Protein AF-J3HPA9-F1 (afdb_monomer)

Nearest PDB structures (foldseek):
  4lmg-assembly1_A  TM=4.520E-01  e=7.121E-01  Saccharomyces cerevisiae S288C
  4ch6-assembly1_A  TM=4.314E-01  e=4.408E-01  Methanosarcina mazei Go1
  7mp7-assembly1_A  TM=3.863E-01  e=2.663E+00  Thermus thermophilus

Solvent-accessible surface area (backbone atoms only — not comparable to full-atom values): 6561 Å² total; per-residue (Å²): 130,46,38,37,43,34,32,31,71,54,98,58,97,66,53,70,91,46,72,67,59,53,51,53,50,46,56,48,48,21,65,65,66,74,53,62,59,42,84,45,81,40,100,88,58,44,64,30,34,26,57,36,97,91,68,44,43,38,35,38,34,55,44,39,60,52,89,83,75,41,53,73,48,68,96,48,71,87,29,29,33,40,38,36,34,40,48,37,90,83,42,56,65,53,56,54,47,56,72,69,38,75,90,58,43,44,90,50,77,50,74,73,128

pLDDT: mean 79.9, std 11.36, range [47.25, 93.56]

Mean predicted aligned error: 6.29 Å

Structure (mmCIF, N/CA/C/O backbone):
data_AF-J3HPA9-F1
#
_entry.id   AF-J3HPA9-F1
#
loop_
_atom_site.group_PDB
_atom_site.id
_atom_site.type_symbol
_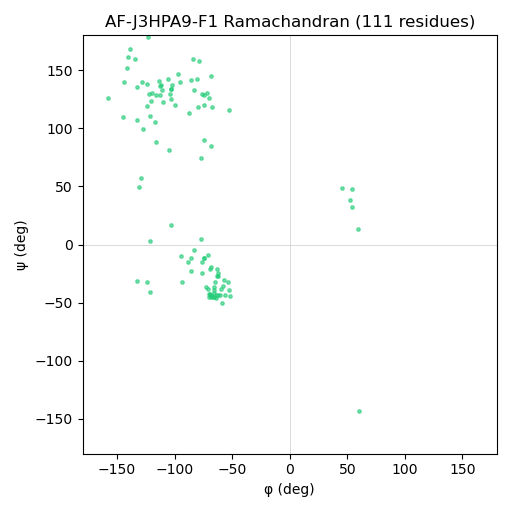atom_site.label_atom_id
_atom_site.label_alt_id
_atom_site.label_comp_id
_atom_site.label_asym_id
_atom_site.label_entity_id
_atom_site.label_seq_id
_atom_site.pdbx_PDB_ins_code
_atom_site.Cartn_x
_atom_site.Cartn_y
_atom_site.Cartn_z
_atom_site.occupancy
_atom_site.B_iso_or_equiv
_atom_site.auth_seq_id
_atom_site.auth_comp_id
_atom_site.auth_asym_id
_atom_site.auth_atom_id
_atom_site.pdbx_PDB_model_num
ATOM 1 N N . MET A 1 1 ? 6.216 0.888 17.671 1.00 62.88 1 MET A N 1
ATOM 2 C CA . MET A 1 1 ? 5.325 1.121 16.522 1.00 62.88 1 MET A CA 1
ATOM 3 C C . MET A 1 1 ? 5.020 -0.238 15.925 1.00 62.88 1 MET A C 1
ATOM 5 O O . MET A 1 1 ? 5.954 -1.010 15.761 1.00 62.88 1 MET A O 1
ATOM 9 N N . ILE A 1 2 ? 3.749 -0.568 15.708 1.00 67.38 2 ILE A N 1
ATOM 10 C CA . ILE A 1 2 ? 3.363 -1.782 14.981 1.00 67.38 2 ILE A CA 1
ATOM 11 C C . ILE A 1 2 ? 3.029 -1.348 13.565 1.00 67.38 2 ILE A C 1
ATOM 13 O O . ILE A 1 2 ? 2.141 -0.518 13.375 1.00 67.38 2 ILE A O 1
ATOM 17 N N . ARG A 1 3 ? 3.769 -1.904 12.613 1.00 80.69 3 ARG A N 1
ATOM 18 C CA . ARG A 1 3 ? 3.593 -1.717 11.179 1.00 80.69 3 ARG A CA 1
ATOM 19 C C . ARG A 1 3 ? 2.922 -2.975 10.636 1.00 80.69 3 ARG A C 1
ATOM 21 O O . ARG A 1 3 ? 3.300 -4.081 11.015 1.00 80.69 3 ARG A O 1
ATOM 28 N N . ILE A 1 4 ? 1.900 -2.819 9.804 1.00 81.81 4 ILE A N 1
ATOM 29 C CA . ILE A 1 4 ? 1.358 -3.912 8.995 1.00 81.81 4 ILE A CA 1
ATOM 30 C C . ILE A 1 4 ? 1.581 -3.568 7.535 1.00 81.81 4 ILE A C 1
ATOM 32 O O . ILE A 1 4 ? 1.205 -2.487 7.091 1.00 81.81 4 ILE A O 1
ATOM 36 N N . LEU A 1 5 ? 2.163 -4.518 6.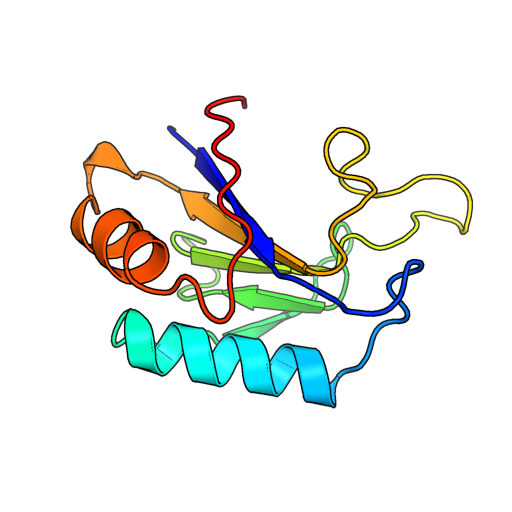816 1.00 83.25 5 LEU A N 1
ATOM 37 C CA . LEU A 1 5 ? 2.322 -4.491 5.372 1.00 83.25 5 LEU A CA 1
ATOM 38 C C . LEU A 1 5 ? 1.196 -5.259 4.686 1.00 83.25 5 LEU A C 1
ATOM 40 O O . LEU A 1 5 ? 0.874 -6.359 5.128 1.00 83.25 5 LEU A O 1
ATOM 44 N N . PHE A 1 6 ? 0.699 -4.734 3.569 1.00 85.00 6 PHE A N 1
ATOM 45 C CA . PHE A 1 6 ? -0.144 -5.426 2.601 1.00 85.00 6 PHE A CA 1
ATOM 46 C C . PHE A 1 6 ? 0.514 -5.391 1.219 1.00 85.00 6 PHE A C 1
ATOM 48 O O . PHE A 1 6 ? 0.873 -4.320 0.729 1.00 85.00 6 PHE A O 1
ATOM 55 N N . GLY A 1 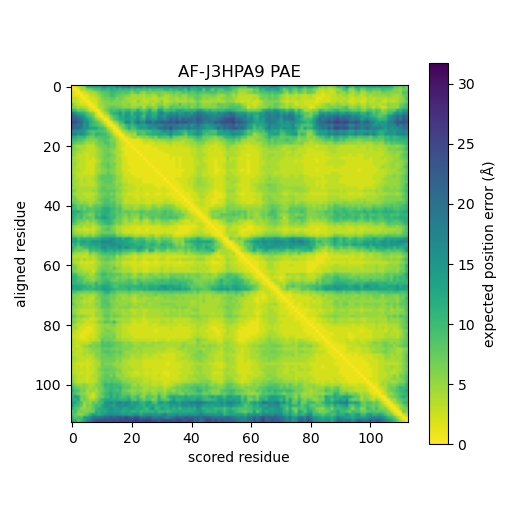7 ? 0.620 -6.557 0.579 1.00 82.12 7 GLY A N 1
ATOM 56 C CA . GLY A 1 7 ? 1.024 -6.664 -0.820 1.00 82.12 7 GLY A CA 1
ATOM 57 C C . GLY A 1 7 ? -0.171 -6.441 -1.744 1.00 82.12 7 GLY A C 1
ATOM 58 O O . GLY A 1 7 ? -1.247 -7.007 -1.541 1.00 82.12 7 GLY A O 1
ATOM 59 N N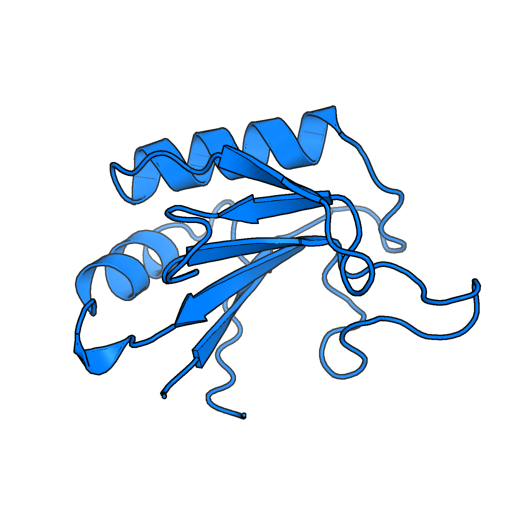 . ILE A 1 8 ? -0.010 -5.611 -2.766 1.00 79.31 8 ILE A N 1
ATOM 60 C CA . ILE A 1 8 ? -1.064 -5.345 -3.750 1.00 79.31 8 ILE A CA 1
ATOM 61 C C . ILE A 1 8 ? -0.733 -6.114 -5.023 1.00 79.31 8 ILE A C 1
ATOM 63 O O . ILE A 1 8 ? 0.416 -6.130 -5.469 1.00 79.31 8 ILE A O 1
ATOM 67 N N . GLN A 1 9 ? -1.734 -6.798 -5.578 1.00 67.62 9 GLN A N 1
ATOM 68 C CA . GLN A 1 9 ? -1.526 -7.660 -6.732 1.00 67.62 9 GLN A CA 1
ATOM 69 C C . GLN A 1 9 ? -1.159 -6.821 -7.959 1.00 67.62 9 GLN A C 1
ATOM 71 O O . GLN A 1 9 ? -1.974 -6.031 -8.421 1.00 67.62 9 GLN A O 1
ATOM 76 N N . ASN A 1 10 ? 0.035 -7.055 -8.502 1.00 63.22 10 ASN A N 1
ATOM 77 C CA . ASN A 1 10 ? 0.372 -6.710 -9.876 1.00 63.22 10 ASN A CA 1
ATOM 78 C C . ASN A 1 10 ? 0.357 -8.017 -10.680 1.00 63.22 10 ASN A C 1
ATOM 80 O O . ASN A 1 10 ? 0.898 -9.035 -10.242 1.00 63.22 10 ASN A O 1
ATOM 84 N N . GLU A 1 11 ? -0.355 -8.038 -11.805 1.00 53.72 11 GLU A N 1
ATOM 85 C CA . GLU A 1 11 ? -0.438 -9.227 -12.659 1.00 53.72 11 GLU A CA 1
ATOM 86 C C . GLU A 1 11 ? 0.887 -9.508 -13.402 1.00 53.72 11 GLU A C 1
ATOM 88 O O . GLU A 1 11 ? 1.046 -10.597 -13.963 1.00 53.72 11 GLU A O 1
ATOM 93 N N . GLU A 1 12 ? 1.868 -8.594 -13.346 1.00 51.72 12 GLU A N 1
ATOM 94 C CA . GLU A 1 12 ? 3.194 -8.745 -13.951 1.00 51.72 12 GLU A CA 1
ATOM 95 C C . GLU A 1 12 ? 4.325 -8.872 -12.910 1.00 51.72 12 GLU A C 1
ATOM 97 O O . GLU A 1 12 ? 4.367 -8.200 -11.884 1.00 51.72 12 GLU A O 1
ATOM 102 N N . LYS A 1 13 ? 5.248 -9.808 -13.170 1.00 47.25 13 LYS A N 1
ATOM 103 C CA . LYS A 1 13 ? 6.262 -10.319 -12.228 1.00 47.25 13 LYS A CA 1
ATOM 104 C C . LYS A 1 13 ? 7.478 -9.422 -11.979 1.00 47.25 13 LYS A C 1
ATOM 106 O O . LYS A 1 13 ? 8.368 -9.853 -11.262 1.00 47.25 13 LYS A O 1
ATOM 111 N N . ASP A 1 14 ? 7.517 -8.221 -12.528 1.00 52.59 14 ASP A N 1
ATOM 112 C CA . ASP A 1 14 ? 8.602 -7.265 -12.333 1.00 52.59 14 ASP A CA 1
ATOM 113 C C . ASP A 1 14 ? 7.949 -5.885 -12.309 1.00 52.59 14 ASP A C 1
ATOM 115 O O . ASP A 1 14 ? 7.408 -5.435 -13.319 1.00 52.59 14 ASP A O 1
ATOM 119 N N . ALA A 1 15 ? 7.916 -5.254 -11.139 1.00 53.00 15 ALA A N 1
ATOM 120 C CA . ALA A 1 15 ? 7.231 -3.991 -10.913 1.00 53.00 15 ALA A CA 1
ATOM 121 C C . ALA A 1 15 ? 7.931 -2.856 -11.662 1.00 53.00 15 ALA A C 1
ATOM 123 O O . ALA A 1 15 ? 8.777 -2.151 -11.117 1.00 53.00 15 ALA A O 1
ATOM 124 N N . ILE A 1 16 ? 7.604 -2.681 -12.936 1.00 60.44 16 ILE A N 1
ATOM 125 C CA . ILE A 1 16 ? 7.930 -1.441 -13.622 1.00 60.44 16 ILE A CA 1
ATOM 126 C C . ILE A 1 16 ? 7.025 -0.378 -13.009 1.00 60.44 16 ILE A C 1
ATOM 128 O O . ILE A 1 16 ? 5.809 -0.551 -12.951 1.00 60.44 16 ILE A O 1
ATOM 132 N N . TRP A 1 17 ? 7.631 0.704 -12.525 1.00 63.28 17 TRP A N 1
ATOM 133 C CA . TRP A 1 17 ? 6.893 1.860 -12.036 1.00 63.28 17 TRP A CA 1
ATOM 134 C C . TRP A 1 17 ? 5.907 2.333 -13.112 1.00 63.28 17 TRP A C 1
ATOM 136 O O . TRP A 1 17 ? 6.313 2.755 -14.198 1.00 63.28 17 TRP A O 1
ATOM 146 N N . ASP A 1 18 ? 4.614 2.241 -12.804 1.00 75.69 18 ASP A N 1
ATOM 147 C CA . ASP A 1 18 ? 3.527 2.813 -13.595 1.00 75.69 18 ASP A CA 1
ATOM 148 C C . ASP A 1 18 ? 2.811 3.857 -12.730 1.00 75.69 18 ASP A C 1
ATOM 150 O O . ASP A 1 18 ? 2.066 3.534 -11.800 1.00 75.69 18 ASP A O 1
ATOM 154 N N . GLU A 1 19 ? 3.068 5.129 -13.040 1.00 74.38 19 GLU A N 1
ATOM 155 C CA . GLU A 1 19 ? 2.474 6.296 -12.379 1.00 74.38 19 GLU A CA 1
ATOM 156 C C . GLU A 1 19 ? 0.942 6.231 -12.345 1.00 74.38 19 GLU A C 1
ATOM 158 O O . GLU A 1 19 ? 0.307 6.602 -11.355 1.00 74.38 19 GLU A O 1
ATOM 163 N N . VAL A 1 20 ? 0.334 5.749 -13.433 1.00 83.44 20 VAL A N 1
ATOM 164 C CA . VAL A 1 20 ? -1.120 5.674 -13.578 1.00 83.44 20 VAL A CA 1
ATOM 165 C C . VAL A 1 20 ? -1.671 4.601 -12.653 1.00 83.44 20 VAL A C 1
ATOM 167 O O . VAL A 1 20 ? -2.686 4.823 -11.989 1.00 83.44 20 VAL A O 1
ATOM 170 N N . GLU A 1 21 ? -1.010 3.448 -12.581 1.00 84.19 21 GLU A N 1
ATOM 171 C CA . GLU A 1 21 ? -1.399 2.374 -11.670 1.00 84.19 21 GLU A CA 1
ATOM 172 C C . GLU A 1 21 ? -1.265 2.810 -10.209 1.00 84.19 21 GLU A C 1
ATOM 174 O O . GLU A 1 21 ? -2.215 2.668 -9.434 1.00 84.19 21 GLU A O 1
ATOM 179 N N . MET A 1 22 ? -0.149 3.449 -9.856 1.00 85.88 22 MET A N 1
ATOM 180 C CA . MET A 1 22 ? 0.098 3.948 -8.505 1.00 85.88 22 MET A CA 1
ATOM 181 C C . MET A 1 22 ? -0.952 4.978 -8.063 1.00 85.88 22 MET A C 1
ATOM 183 O O . MET A 1 22 ? -1.488 4.899 -6.954 1.00 85.88 22 MET A O 1
ATOM 187 N N . TYR A 1 23 ? -1.316 5.906 -8.951 1.00 89.12 23 TYR A N 1
ATOM 188 C CA . TYR A 1 23 ? -2.374 6.882 -8.695 1.00 89.12 23 TYR A CA 1
ATOM 189 C C . TYR A 1 23 ? -3.757 6.223 -8.555 1.00 89.12 23 TYR A C 1
ATOM 191 O O . TYR A 1 23 ? -4.553 6.589 -7.691 1.00 89.12 23 TYR A O 1
ATOM 199 N N . ASN A 1 24 ? -4.064 5.209 -9.369 1.00 89.44 24 ASN A N 1
ATOM 200 C CA . ASN A 1 24 ? -5.324 4.470 -9.255 1.00 89.44 24 ASN A CA 1
ATOM 201 C C . ASN A 1 24 ? -5.417 3.682 -7.938 1.00 89.44 24 ASN A C 1
ATOM 203 O O . ASN A 1 24 ? -6.498 3.586 -7.339 1.00 89.44 24 ASN A O 1
ATOM 207 N N . LEU A 1 25 ? -4.296 3.126 -7.475 1.00 88.62 25 LEU A N 1
ATOM 208 C CA . LEU A 1 25 ? -4.200 2.446 -6.188 1.00 88.62 25 LEU A CA 1
ATOM 209 C C . LEU A 1 25 ? -4.379 3.424 -5.026 1.00 88.62 25 LEU A C 1
ATOM 211 O O . LEU A 1 25 ? -5.178 3.145 -4.128 1.00 88.62 25 LEU A O 1
ATOM 215 N N . SER A 1 26 ? -3.731 4.591 -5.064 1.00 91.75 26 SER A N 1
ATOM 216 C CA . SER A 1 26 ? -3.900 5.609 -4.022 1.00 91.75 26 SER A CA 1
ATOM 217 C C . SER A 1 26 ? -5.344 6.121 -3.957 1.00 91.75 26 SER A C 1
ATOM 219 O O . SER A 1 26 ? -5.939 6.148 -2.881 1.00 91.75 26 SER A O 1
ATOM 221 N N . GLU A 1 27 ? -5.980 6.381 -5.103 1.00 92.44 27 GLU A N 1
ATOM 222 C CA . GLU A 1 27 ? -7.405 6.722 -5.205 1.00 92.44 27 GLU A CA 1
ATOM 223 C C . GLU A 1 27 ? -8.326 5.642 -4.626 1.00 92.44 27 GLU A C 1
ATOM 225 O O . GLU A 1 27 ? -9.383 5.927 -4.050 1.00 92.44 27 GLU A O 1
ATOM 230 N N . THR A 1 28 ? -7.949 4.380 -4.799 1.00 91.31 28 THR A N 1
ATOM 231 C CA . THR A 1 28 ? -8.687 3.247 -4.247 1.00 91.31 28 THR A CA 1
ATOM 232 C C . THR A 1 28 ? -8.554 3.199 -2.728 1.00 91.31 28 THR A C 1
ATOM 234 O O . THR A 1 28 ? -9.564 3.047 -2.038 1.00 91.31 28 THR A O 1
ATOM 237 N N . ILE A 1 29 ? -7.345 3.383 -2.197 1.00 91.75 29 ILE A N 1
ATOM 238 C CA . ILE A 1 29 ? -7.083 3.419 -0.754 1.00 91.75 29 ILE A CA 1
ATOM 239 C C . ILE A 1 29 ? -7.793 4.612 -0.105 1.00 91.75 29 ILE A C 1
ATOM 241 O O . ILE A 1 29 ? -8.485 4.423 0.895 1.00 91.75 29 ILE A O 1
ATOM 245 N N . ASN A 1 30 ? -7.740 5.794 -0.726 1.00 93.56 30 ASN A N 1
ATOM 246 C CA . ASN A 1 30 ? -8.477 6.989 -0.302 1.00 93.56 30 ASN A CA 1
ATOM 247 C C . ASN A 1 30 ? -9.968 6.698 -0.118 1.00 93.56 30 ASN A C 1
ATOM 249 O O . ASN A 1 30 ? -10.559 7.070 0.893 1.00 93.56 30 ASN A O 1
ATOM 253 N N . LYS A 1 31 ? -10.580 5.968 -1.059 1.00 92.31 31 LYS A N 1
ATOM 254 C CA . LYS A 1 31 ? -11.999 5.582 -0.990 1.00 92.31 31 LYS A CA 1
ATOM 255 C C . LYS A 1 31 ? -12.283 4.530 0.080 1.00 92.31 31 LYS A C 1
ATOM 257 O O . LYS A 1 31 ? -13.332 4.602 0.714 1.00 92.31 31 LYS A O 1
ATOM 262 N N . ILE A 1 32 ? -11.392 3.554 0.266 1.00 91.25 32 ILE A N 1
ATOM 263 C CA . ILE A 1 32 ? -11.567 2.485 1.264 1.00 91.25 32 ILE A CA 1
ATOM 264 C C . ILE A 1 32 ? -11.460 3.048 2.683 1.00 91.25 32 ILE A C 1
ATOM 266 O O . ILE A 1 32 ? -12.278 2.718 3.539 1.00 91.25 32 ILE A O 1
ATOM 270 N N . LEU A 1 33 ? -10.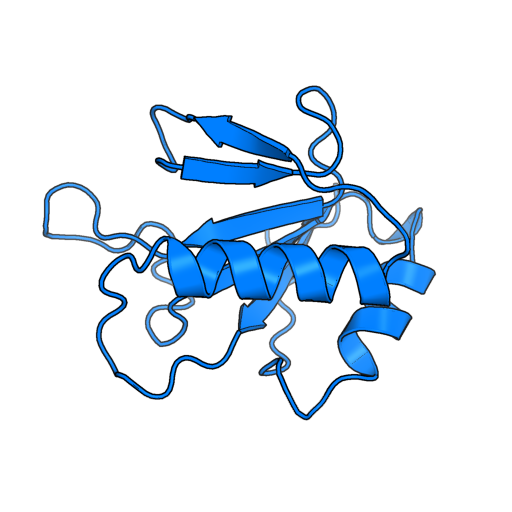453 3.887 2.918 1.00 90.81 33 LEU A N 1
ATOM 271 C CA . LEU A 1 33 ? -10.112 4.401 4.242 1.00 90.81 33 LEU A CA 1
ATOM 272 C C . LEU A 1 33 ? -10.758 5.755 4.547 1.00 90.81 33 LEU A C 1
ATOM 274 O O . LEU A 1 33 ? -10.736 6.194 5.692 1.00 90.81 33 LEU A O 1
ATOM 278 N N . ASN A 1 34 ? -11.370 6.398 3.546 1.00 91.56 34 ASN A N 1
ATOM 279 C CA . ASN A 1 34 ? -11.899 7.758 3.635 1.00 91.56 34 ASN A CA 1
ATOM 280 C C . ASN A 1 34 ? -10.827 8.762 4.110 1.00 91.56 34 ASN A C 1
ATOM 282 O O . ASN A 1 34 ? -11.058 9.570 5.011 1.00 91.56 34 ASN A O 1
ATOM 286 N N . ILE A 1 35 ? -9.651 8.681 3.483 1.00 90.94 35 ILE A N 1
ATOM 287 C CA . ILE A 1 35 ? -8.479 9.539 3.717 1.00 90.9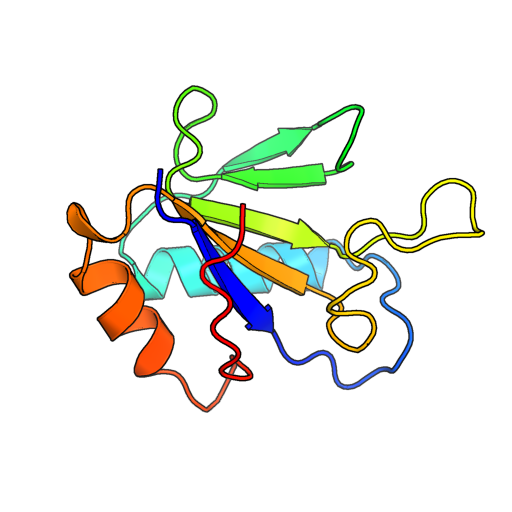4 35 ILE A CA 1
ATOM 288 C C . ILE A 1 35 ? -8.047 10.216 2.411 1.00 90.94 35 ILE A C 1
ATOM 290 O O . ILE A 1 35 ? -8.639 9.981 1.356 1.00 90.94 35 ILE A O 1
ATOM 294 N N . ASN A 1 36 ? -7.010 11.049 2.490 1.00 91.12 36 ASN A N 1
ATOM 295 C CA . ASN A 1 36 ? -6.380 11.666 1.331 1.00 91.12 36 ASN A CA 1
ATOM 296 C C . ASN A 1 36 ? -4.871 11.414 1.365 1.00 91.12 36 ASN A C 1
ATOM 298 O O . ASN A 1 36 ? -4.150 12.104 2.077 1.00 91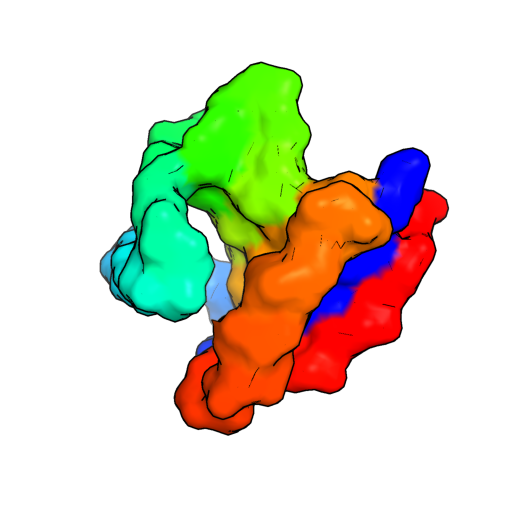.12 36 ASN A O 1
ATOM 302 N N . LEU A 1 37 ? -4.417 10.420 0.609 1.00 92.31 37 LEU A N 1
ATOM 303 C CA . LEU A 1 37 ? -3.010 10.192 0.345 1.00 92.31 37 LEU A CA 1
ATOM 304 C C . LEU A 1 37 ? -2.495 11.234 -0.650 1.00 92.31 37 LEU A C 1
ATOM 306 O O . LEU A 1 37 ? -3.064 11.411 -1.729 1.00 92.31 37 LEU A O 1
ATOM 310 N N . GLU A 1 38 ? -1.395 11.883 -0.301 1.00 91.31 38 GLU A N 1
ATOM 311 C CA . GLU A 1 38 ? -0.687 12.845 -1.137 1.00 91.31 38 GLU A CA 1
ATOM 312 C C . GLU A 1 38 ? 0.598 12.219 -1.677 1.00 91.31 38 GLU A C 1
ATOM 314 O O . GLU A 1 38 ? 1.265 11.454 -0.979 1.00 91.31 38 GLU A O 1
ATOM 319 N N . CYS A 1 39 ? 0.932 12.539 -2.927 1.00 90.12 39 CYS A N 1
ATOM 320 C CA . CYS A 1 39 ? 2.192 12.126 -3.531 1.00 90.12 39 CYS A CA 1
ATOM 321 C C . CYS A 1 39 ? 3.341 12.923 -2.905 1.00 90.12 39 CYS A C 1
ATOM 323 O O . CYS A 1 39 ? 3.279 14.151 -2.834 1.00 90.12 39 CYS A O 1
ATOM 325 N N . ASN A 1 40 ? 4.381 12.218 -2.487 1.00 88.19 40 ASN A N 1
ATOM 326 C CA . ASN A 1 40 ? 5.592 12.743 -1.878 1.00 88.19 40 ASN A CA 1
ATOM 327 C C . ASN A 1 40 ? 6.811 12.072 -2.521 1.00 88.19 40 ASN A C 1
ATOM 329 O O . ASN A 1 40 ? 6.696 10.982 -3.079 1.00 88.19 40 ASN A O 1
ATOM 333 N N . ASP A 1 41 ? 7.974 12.709 -2.408 1.00 85.25 41 ASP A N 1
ATOM 334 C CA . ASP A 1 41 ? 9.253 12.192 -2.884 1.00 85.25 41 ASP A CA 1
ATOM 335 C C . ASP A 1 41 ? 10.191 11.868 -1.711 1.00 85.25 41 ASP A C 1
ATOM 337 O O . ASP A 1 41 ? 10.310 12.610 -0.734 1.00 85.25 41 ASP A O 1
ATOM 341 N N . SER A 1 42 ? 10.866 10.724 -1.784 1.00 80.50 42 SER A N 1
ATOM 342 C CA . SER A 1 42 ? 11.864 10.282 -0.813 1.00 80.50 42 SER A CA 1
ATOM 343 C C . SER A 1 42 ? 13.148 9.891 -1.529 1.00 80.50 42 SER A C 1
ATOM 345 O O . SER A 1 42 ? 13.132 9.207 -2.546 1.00 80.50 42 SER A O 1
ATOM 347 N N . ILE A 1 43 ? 14.293 10.257 -0.946 1.00 75.06 43 ILE A N 1
ATOM 348 C CA . ILE A 1 43 ? 15.604 9.791 -1.427 1.00 75.06 43 ILE A CA 1
ATOM 349 C C . ILE A 1 43 ? 15.724 8.262 -1.297 1.00 75.06 43 ILE A C 1
ATOM 351 O O . ILE A 1 43 ? 16.483 7.644 -2.037 1.00 75.06 43 ILE A O 1
ATOM 355 N N . THR A 1 44 ? 14.998 7.663 -0.350 1.00 71.88 44 THR A N 1
ATOM 356 C CA . THR A 1 44 ? 15.076 6.231 -0.032 1.00 71.88 44 THR A CA 1
ATOM 357 C C . THR A 1 44 ? 14.036 5.396 -0.774 1.00 71.88 44 THR A C 1
ATOM 359 O O . 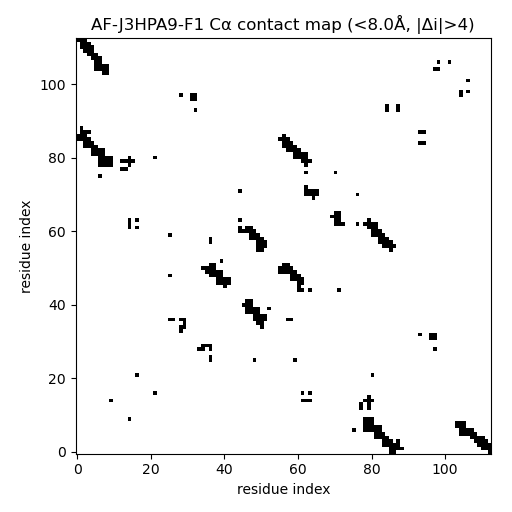THR A 1 44 ? 14.305 4.234 -1.048 1.00 71.88 44 THR A O 1
ATOM 362 N N . TYR A 1 45 ? 12.854 5.959 -1.040 1.00 67.94 45 TYR A N 1
ATOM 363 C CA . TYR A 1 45 ? 11.680 5.207 -1.512 1.00 67.94 45 TYR A CA 1
ATOM 364 C C . TYR A 1 45 ? 11.142 5.681 -2.867 1.00 67.94 45 TYR A C 1
ATOM 366 O O . TYR A 1 45 ? 10.068 5.243 -3.278 1.00 67.94 45 TYR A O 1
ATOM 374 N N . GLY A 1 46 ? 11.816 6.649 -3.495 1.00 79.19 46 GLY A N 1
ATOM 375 C CA . GLY A 1 46 ? 11.303 7.320 -4.681 1.00 79.19 46 GLY A CA 1
ATOM 376 C C . GLY A 1 46 ? 9.978 8.030 -4.399 1.00 79.19 46 GLY A C 1
ATOM 377 O O . GLY A 1 46 ? 9.778 8.599 -3.320 1.00 79.19 46 GLY A O 1
ATOM 378 N N . ASP A 1 47 ? 9.078 8.001 -5.380 1.00 84.50 47 ASP A N 1
ATOM 379 C CA . ASP A 1 47 ? 7.728 8.544 -5.244 1.00 84.50 47 ASP A CA 1
ATOM 380 C C . ASP A 1 47 ? 6.839 7.597 -4.424 1.00 84.50 47 ASP A C 1
ATOM 382 O O . ASP A 1 47 ? 6.706 6.406 -4.721 1.00 84.50 47 ASP A O 1
ATOM 386 N N . TYR A 1 48 ? 6.169 8.143 -3.412 1.00 89.69 48 TYR A N 1
ATOM 387 C CA . TYR A 1 48 ? 5.247 7.411 -2.548 1.00 89.69 48 TYR A CA 1
ATOM 388 C C . TYR A 1 48 ? 4.012 8.251 -2.217 1.00 89.69 48 TYR A C 1
ATOM 390 O O . TYR A 1 48 ? 3.996 9.471 -2.353 1.00 89.69 48 TYR A O 1
ATOM 398 N N . PHE A 1 49 ? 2.949 7.593 -1.771 1.00 91.62 49 PHE A N 1
ATOM 399 C CA . PHE A 1 49 ? 1.697 8.229 -1.373 1.00 91.62 49 PHE A CA 1
ATOM 400 C C . PHE A 1 49 ? 1.497 8.077 0.130 1.00 91.62 49 PHE A C 1
ATOM 402 O O . PHE A 1 49 ? 1.553 6.952 0.612 1.00 91.62 49 PHE A O 1
ATOM 409 N N . ALA A 1 50 ? 1.229 9.158 0.865 1.00 92.56 50 ALA A N 1
ATOM 410 C CA . ALA A 1 50 ? 1.034 9.114 2.319 1.00 92.56 50 ALA A CA 1
ATOM 411 C C . ALA A 1 50 ? -0.073 10.058 2.808 1.00 92.56 50 ALA A C 1
ATOM 413 O O . ALA A 1 50 ? -0.342 11.080 2.183 1.00 92.56 50 ALA A O 1
ATOM 414 N N . ASP A 1 51 ? -0.723 9.724 3.925 1.00 87.88 51 ASP A N 1
ATOM 415 C CA . ASP A 1 51 ? -1.856 10.488 4.479 1.00 87.88 51 ASP A CA 1
ATOM 416 C C . ASP A 1 51 ? -1.440 11.785 5.193 1.00 87.88 51 ASP A C 1
ATOM 418 O O . ASP A 1 51 ? -2.226 12.723 5.325 1.00 87.88 51 ASP A O 1
ATOM 422 N N . SER A 1 52 ? -0.198 11.837 5.672 1.00 79.25 52 SER A N 1
ATOM 423 C CA . SER A 1 52 ? 0.412 13.010 6.288 1.00 79.25 52 SER A CA 1
ATOM 424 C C . SER A 1 52 ? 1.938 12.895 6.205 1.00 79.25 52 SER A C 1
ATOM 426 O O . SER A 1 52 ? 2.472 11.932 6.762 1.00 79.25 52 SER A O 1
ATOM 428 N N . PRO A 1 53 ? 2.657 13.891 5.650 1.00 63.97 53 PRO A N 1
ATOM 429 C CA . PRO A 1 53 ? 4.121 13.856 5.526 1.00 63.97 53 PRO A CA 1
ATOM 430 C C . PRO A 1 53 ? 4.855 13.665 6.863 1.00 63.97 53 PRO A C 1
ATOM 432 O O . PRO A 1 53 ? 5.925 13.079 6.914 1.00 63.97 53 PRO A O 1
ATOM 435 N N . ASP A 1 54 ? 4.272 14.150 7.965 1.00 68.75 54 ASP A N 1
ATOM 436 C CA . ASP A 1 54 ? 4.922 14.120 9.284 1.00 68.75 54 ASP A CA 1
ATOM 437 C C . ASP A 1 54 ? 4.663 12.838 10.093 1.00 68.75 54 ASP A C 1
ATOM 439 O O . ASP A 1 54 ? 5.298 12.625 11.127 1.00 68.75 54 ASP A O 1
ATOM 443 N N . LYS A 1 55 ? 3.669 12.032 9.701 1.00 70.81 55 LYS A N 1
ATOM 444 C CA . LYS A 1 55 ? 3.193 10.896 10.511 1.00 70.81 55 LYS A CA 1
ATOM 445 C C . LYS A 1 55 ? 3.230 9.572 9.774 1.00 70.81 55 LYS A C 1
ATOM 447 O O . LYS A 1 55 ? 3.415 8.555 10.437 1.00 70.81 55 LYS A O 1
ATOM 452 N N . GLU A 1 56 ? 3.024 9.602 8.455 1.00 77.88 56 GLU A N 1
ATOM 453 C CA . GLU A 1 56 ? 3.041 8.424 7.588 1.00 77.88 56 GLU A CA 1
ATOM 454 C C . GLU A 1 56 ? 2.250 7.263 8.218 1.00 77.88 56 GLU A C 1
ATOM 456 O O . GLU A 1 56 ? 2.753 6.145 8.358 1.00 77.88 56 GLU A O 1
ATOM 461 N N . ILE A 1 57 ? 1.022 7.536 8.687 1.00 87.19 57 ILE A N 1
ATOM 462 C CA . ILE A 1 57 ? 0.185 6.492 9.299 1.00 87.19 57 ILE A CA 1
ATOM 463 C C . ILE A 1 57 ? -0.174 5.478 8.225 1.00 87.19 57 ILE A C 1
ATOM 465 O O . ILE A 1 57 ? -0.110 4.274 8.463 1.00 87.19 57 ILE A O 1
ATOM 469 N N . ILE A 1 58 ? -0.499 5.974 7.033 1.00 90.50 58 ILE A N 1
ATOM 470 C CA . ILE A 1 58 ? -0.677 5.167 5.838 1.00 90.50 58 ILE A CA 1
ATOM 471 C C . ILE A 1 58 ? 0.325 5.633 4.799 1.00 90.50 58 ILE A C 1
ATOM 473 O O . ILE A 1 58 ? 0.394 6.826 4.507 1.00 90.50 58 ILE A O 1
ATOM 477 N N . TYR A 1 59 ? 1.051 4.691 4.207 1.00 90.69 59 TYR A N 1
ATOM 478 C CA . TYR A 1 59 ? 1.904 4.976 3.062 1.00 90.69 59 TYR A CA 1
ATOM 479 C C . TYR A 1 59 ? 1.925 3.822 2.073 1.00 90.69 59 TYR A C 1
ATOM 481 O O . TYR A 1 59 ? 1.943 2.648 2.437 1.00 90.69 59 TYR A O 1
ATOM 489 N N . LEU A 1 60 ? 1.904 4.187 0.803 1.00 90.50 60 LEU A N 1
ATOM 490 C CA . LEU A 1 60 ? 1.902 3.308 -0.347 1.00 90.50 60 LEU A CA 1
ATOM 491 C C . LEU A 1 60 ? 3.137 3.645 -1.178 1.00 90.50 60 LEU A C 1
ATOM 493 O O . LEU A 1 60 ? 3.285 4.788 -1.607 1.00 90.50 60 LEU A O 1
ATOM 497 N N . HIS A 1 61 ? 3.993 2.665 -1.438 1.00 88.44 61 HIS A N 1
ATOM 498 C CA . HIS A 1 61 ? 5.144 2.835 -2.327 1.00 88.44 61 HIS A CA 1
ATOM 499 C C . HIS A 1 61 ? 5.331 1.607 -3.222 1.00 88.44 61 HIS A C 1
ATOM 501 O O . HIS A 1 61 ? 4.699 0.564 -3.024 1.00 88.44 61 HIS A O 1
ATOM 507 N N . ILE A 1 62 ? 6.188 1.748 -4.228 1.00 86.62 62 ILE A N 1
ATOM 508 C CA . ILE A 1 62 ? 6.579 0.647 -5.107 1.00 86.62 62 ILE A CA 1
ATOM 509 C C . ILE A 1 62 ? 7.742 -0.104 -4.468 1.00 86.62 62 ILE A C 1
ATOM 511 O O . ILE A 1 62 ? 8.628 0.501 -3.861 1.00 86.62 62 ILE A O 1
ATOM 515 N N . ASN A 1 63 ? 7.738 -1.428 -4.590 1.00 83.56 63 ASN A N 1
ATOM 516 C CA . ASN A 1 63 ? 8.892 -2.243 -4.243 1.00 83.56 63 ASN A CA 1
ATOM 517 C C . ASN A 1 63 ? 9.929 -2.127 -5.368 1.00 83.56 63 ASN A C 1
ATOM 519 O O . ASN A 1 63 ? 10.026 -2.989 -6.237 1.00 83.56 63 ASN A O 1
ATOM 523 N N . GLU A 1 64 ? 10.613 -0.987 -5.424 1.00 79.62 64 GLU A N 1
ATOM 524 C CA . GLU A 1 64 ? 11.546 -0.661 -6.500 1.00 79.62 64 GLU A CA 1
ATOM 525 C C . GLU A 1 64 ? 12.902 -1.356 -6.331 1.00 79.62 64 GLU A C 1
ATOM 527 O O . GLU A 1 64 ? 13.302 -1.733 -5.226 1.00 79.62 64 GLU A O 1
ATOM 532 N N . LEU A 1 65 ? 13.629 -1.500 -7.443 1.00 77.50 65 LEU A N 1
ATOM 533 C CA . LEU A 1 65 ? 15.022 -1.932 -7.427 1.00 77.50 65 LEU A CA 1
ATOM 534 C C . LEU A 1 65 ? 15.933 -0.757 -7.058 1.00 77.50 65 LEU A C 1
ATOM 536 O O . LEU A 1 65 ? 16.069 0.214 -7.799 1.00 77.50 65 LEU A O 1
ATOM 540 N N . ILE A 1 66 ? 16.642 -0.893 -5.949 1.00 76.62 66 ILE A N 1
ATOM 541 C CA . ILE A 1 66 ? 17.753 -0.039 -5.561 1.00 76.62 66 ILE A CA 1
ATOM 542 C C . ILE A 1 66 ? 18.967 -0.402 -6.428 1.00 76.62 66 ILE A C 1
ATOM 544 O O . ILE A 1 66 ? 19.467 -1.530 -6.394 1.00 76.62 66 ILE A O 1
ATOM 548 N N . ASN A 1 67 ? 19.467 0.581 -7.184 1.00 72.75 67 ASN A N 1
ATOM 549 C CA . ASN A 1 67 ? 20.630 0.455 -8.077 1.00 72.75 67 ASN A CA 1
ATOM 550 C C . ASN A 1 67 ? 20.529 -0.699 -9.096 1.00 72.75 67 ASN A C 1
ATOM 552 O O . ASN A 1 67 ? 21.551 -1.285 -9.440 1.00 72.75 67 ASN A O 1
ATOM 556 N N . ASP A 1 68 ? 19.321 -1.030 -9.563 1.00 71.19 68 ASP A N 1
ATOM 557 C CA . ASP A 1 68 ? 19.055 -2.140 -10.497 1.00 71.19 68 ASP A CA 1
ATOM 558 C C . ASP A 1 68 ? 19.485 -3.539 -9.990 1.00 71.19 68 ASP A C 1
ATOM 560 O O . ASP A 1 68 ? 19.539 -4.490 -10.773 1.00 71.19 68 ASP A O 1
ATOM 564 N N . GLU A 1 69 ? 19.790 -3.692 -8.694 1.00 74.69 69 GLU A N 1
ATOM 565 C CA . GLU A 1 69 ? 20.365 -4.926 -8.134 1.00 74.69 69 GLU A CA 1
ATOM 566 C C . GLU A 1 69 ? 19.514 -5.548 -7.018 1.00 74.69 69 GLU A C 1
ATOM 568 O O . GLU A 1 69 ? 19.364 -6.772 -6.986 1.00 74.69 69 GLU A O 1
ATOM 573 N N . GLU A 1 70 ? 18.939 -4.743 -6.120 1.00 79.69 70 GLU A N 1
ATOM 574 C CA . GLU A 1 70 ? 18.234 -5.240 -4.931 1.00 79.69 70 GLU A CA 1
ATOM 575 C C . GLU A 1 70 ? 16.879 -4.563 -4.754 1.00 79.69 70 GLU A C 1
ATOM 577 O O . GLU A 1 70 ? 16.782 -3.349 -4.862 1.00 79.69 70 GLU A O 1
ATOM 582 N N . LEU A 1 71 ? 15.831 -5.327 -4.439 1.00 80.19 71 LEU A N 1
ATOM 583 C CA . LEU A 1 71 ? 14.542 -4.736 -4.079 1.00 80.19 71 LEU A CA 1
ATOM 584 C C . LEU A 1 71 ? 14.636 -4.009 -2.739 1.00 80.19 71 LEU A C 1
ATOM 586 O O . LEU A 1 71 ? 15.322 -4.469 -1.823 1.00 80.19 71 LEU A O 1
ATOM 590 N N . LEU A 1 72 ? 13.902 -2.905 -2.629 1.00 81.00 72 LEU A N 1
ATOM 591 C CA . LEU A 1 72 ? 13.757 -2.148 -1.393 1.00 81.00 72 LEU A CA 1
ATOM 592 C C . LEU A 1 72 ? 13.230 -3.026 -0.245 1.00 81.00 72 LEU A C 1
ATOM 594 O O . LEU A 1 72 ? 13.769 -2.976 0.856 1.00 81.00 72 LEU A O 1
ATOM 598 N N . GLU A 1 73 ? 12.227 -3.862 -0.515 1.00 84.25 73 GLU A N 1
ATOM 599 C CA . GLU A 1 73 ? 11.665 -4.827 0.431 1.00 84.25 73 GLU A CA 1
ATOM 600 C C . GLU A 1 73 ? 11.896 -6.256 -0.078 1.00 84.25 73 GLU A C 1
ATOM 602 O O . GLU A 1 73 ? 11.081 -6.851 -0.793 1.00 84.25 73 GLU A O 1
ATOM 607 N N . GLN A 1 74 ? 13.057 -6.804 0.296 1.00 81.75 74 GLN A N 1
ATOM 608 C CA . GLN A 1 74 ? 13.554 -8.113 -0.152 1.00 81.75 74 GLN A CA 1
ATOM 609 C C . GLN A 1 74 ? 12.758 -9.300 0.396 1.00 81.75 74 GLN A C 1
ATOM 611 O O . GLN A 1 74 ? 12.809 -10.383 -0.186 1.00 81.75 74 GLN A O 1
ATOM 616 N N . ASP A 1 75 ? 12.032 -9.106 1.498 1.00 79.62 75 ASP A N 1
ATOM 617 C CA . ASP A 1 75 ? 11.182 -10.138 2.100 1.00 79.62 75 ASP A CA 1
ATOM 618 C C . ASP A 1 75 ? 9.868 -10.338 1.326 1.00 79.62 75 ASP A C 1
ATOM 620 O O . ASP A 1 75 ? 9.188 -11.351 1.504 1.00 79.62 75 ASP A O 1
ATOM 624 N N . PHE A 1 76 ? 9.527 -9.393 0.440 1.00 79.69 76 PHE A N 1
ATOM 625 C CA . PHE A 1 76 ? 8.271 -9.352 -0.312 1.00 79.69 76 PHE A CA 1
ATOM 626 C C . PHE A 1 76 ? 8.496 -9.132 -1.818 1.00 79.69 76 PHE A C 1
ATOM 628 O O . PHE A 1 76 ? 7.854 -8.260 -2.415 1.00 79.69 76 PHE A O 1
ATOM 635 N N . PRO A 1 77 ? 9.395 -9.903 -2.461 1.00 78.75 77 PRO A N 1
ATOM 636 C CA . PRO A 1 77 ? 9.849 -9.627 -3.818 1.00 78.75 77 PRO A CA 1
ATOM 637 C C . PRO A 1 77 ? 8.763 -9.828 -4.880 1.00 78.75 77 PRO A C 1
ATOM 639 O O . PRO A 1 77 ? 8.882 -9.328 -5.993 1.00 78.75 77 PRO A O 1
ATOM 642 N N . GLU A 1 78 ? 7.706 -10.574 -4.563 1.00 77.62 78 GLU A N 1
ATOM 643 C CA . GLU A 1 78 ? 6.604 -10.845 -5.480 1.00 77.62 78 GLU A CA 1
ATOM 644 C C . GLU A 1 78 ? 5.534 -9.742 -5.540 1.00 77.62 78 GLU A C 1
ATOM 646 O O . GLU A 1 78 ? 4.611 -9.856 -6.349 1.00 77.62 78 GLU A O 1
ATOM 651 N N . TYR A 1 79 ? 5.624 -8.695 -4.709 1.00 79.88 79 TYR A N 1
ATOM 652 C CA . TYR A 1 79 ? 4.647 -7.601 -4.694 1.00 79.88 79 TYR A CA 1
ATOM 653 C C . TYR A 1 79 ? 5.248 -6.318 -5.232 1.00 79.88 79 TYR A C 1
ATOM 655 O O . TYR A 1 79 ? 6.210 -5.787 -4.683 1.00 79.88 79 TYR A O 1
ATOM 663 N N . ALA A 1 80 ? 4.609 -5.791 -6.270 1.00 80.62 80 ALA A N 1
ATOM 664 C CA . ALA A 1 80 ? 5.014 -4.548 -6.902 1.00 80.62 80 ALA A CA 1
ATOM 665 C C . ALA A 1 80 ? 4.704 -3.313 -6.064 1.00 80.62 80 ALA A C 1
ATOM 667 O O . ALA A 1 80 ? 5.487 -2.368 -6.049 1.00 80.62 80 ALA A O 1
ATOM 668 N N . TYR A 1 81 ? 3.569 -3.324 -5.367 1.00 85.50 81 TYR A N 1
ATOM 669 C CA . TYR A 1 81 ? 3.135 -2.207 -4.542 1.00 85.50 81 TYR A CA 1
ATOM 670 C C . TYR A 1 81 ? 2.891 -2.679 -3.122 1.00 85.50 81 TYR A C 1
ATOM 672 O O . TYR A 1 81 ? 2.296 -3.737 -2.881 1.00 85.50 81 TYR A O 1
ATOM 680 N N . LEU A 1 82 ? 3.345 -1.856 -2.191 1.00 88.19 82 LEU A N 1
ATOM 681 C CA . LEU A 1 82 ? 3.356 -2.145 -0.775 1.00 88.19 82 LEU A CA 1
ATOM 682 C C . LEU A 1 82 ? 2.609 -1.039 -0.046 1.00 88.19 82 LEU A C 1
ATOM 684 O O . LEU A 1 82 ? 2.979 0.133 -0.116 1.00 88.19 82 LEU A O 1
ATOM 688 N N . LEU A 1 83 ? 1.537 -1.426 0.641 1.00 90.62 83 LEU A N 1
ATOM 689 C CA . LEU A 1 83 ? 0.778 -0.546 1.516 1.00 90.62 83 LEU A CA 1
ATOM 690 C C . LEU A 1 83 ? 1.145 -0.851 2.957 1.00 90.62 83 LEU A C 1
ATOM 692 O O . LEU A 1 83 ? 0.978 -1.973 3.432 1.00 90.62 83 LEU A O 1
ATOM 696 N N . TYR A 1 84 ? 1.555 0.177 3.671 1.00 90.25 84 TYR A N 1
ATOM 697 C CA . TYR A 1 84 ? 1.887 0.096 5.070 1.00 90.25 84 TYR A CA 1
ATOM 698 C C . TYR A 1 84 ? 0.917 0.898 5.918 1.00 90.25 84 TYR A C 1
ATOM 700 O O . TYR A 1 84 ? 0.501 2.000 5.561 1.00 90.25 84 TYR A O 1
ATOM 708 N N . ILE A 1 85 ? 0.584 0.315 7.064 1.00 90.06 85 ILE A N 1
ATOM 709 C CA . ILE A 1 85 ? -0.219 0.929 8.112 1.00 90.06 85 ILE A CA 1
ATOM 710 C C . ILE A 1 85 ? 0.626 0.926 9.379 1.00 90.06 85 ILE A C 1
ATOM 712 O O . ILE A 1 85 ? 0.916 -0.134 9.936 1.00 90.06 85 ILE A O 1
ATOM 716 N N . ASN A 1 86 ? 1.045 2.106 9.812 1.00 87.50 86 ASN A N 1
ATOM 717 C CA . ASN A 1 86 ? 1.717 2.327 11.081 1.00 87.50 86 ASN A CA 1
ATOM 718 C C . ASN A 1 86 ? 0.688 2.489 12.211 1.00 87.50 86 ASN A C 1
ATOM 720 O O . ASN A 1 86 ? -0.480 2.785 11.979 1.00 87.50 86 ASN A O 1
ATOM 724 N N . GLU A 1 87 ? 1.134 2.287 13.454 1.00 86.25 87 GLU A N 1
ATOM 725 C CA . GLU A 1 87 ? 0.317 2.492 14.665 1.00 86.25 87 GLU A CA 1
ATOM 726 C C . GLU A 1 87 ? -1.031 1.754 14.627 1.00 86.25 87 GLU A C 1
ATOM 728 O O . GLU A 1 87 ? -2.046 2.235 15.113 1.00 86.25 87 GLU A O 1
ATOM 733 N N . VAL A 1 88 ? -1.043 0.537 14.077 1.00 84.88 88 VAL A N 1
ATOM 734 C CA . VAL A 1 88 ? -2.275 -0.234 13.827 1.00 84.88 88 VAL A CA 1
ATOM 735 C C . VAL A 1 88 ? -3.172 -0.407 15.054 1.00 84.88 88 VAL A C 1
ATOM 737 O O . VAL A 1 88 ? -4.390 -0.499 14.921 1.00 84.88 88 VAL A O 1
ATOM 740 N N . GLU A 1 89 ? -2.589 -0.484 16.249 1.00 86.44 89 GLU A N 1
ATOM 741 C CA . GLU A 1 89 ? -3.364 -0.587 17.490 1.00 86.44 89 GLU A CA 1
ATOM 742 C C . GLU A 1 89 ? -4.263 0.635 17.727 1.00 86.44 89 GLU A C 1
ATOM 744 O O . GLU A 1 89 ? -5.304 0.503 18.371 1.00 86.44 89 GLU A O 1
ATOM 749 N N . GLU A 1 90 ? -3.886 1.796 17.188 1.00 87.94 90 GLU A N 1
ATOM 750 C CA . GLU A 1 90 ? -4.659 3.037 17.242 1.00 87.94 90 GLU A CA 1
ATOM 751 C C . GLU A 1 90 ? -5.692 3.138 16.109 1.00 87.94 90 GLU A C 1
ATOM 753 O O . GLU A 1 90 ? -6.703 3.815 16.287 1.00 87.94 90 GLU A O 1
ATOM 758 N N . TYR A 1 91 ? -5.484 2.419 14.996 1.00 87.00 91 TYR A N 1
ATOM 759 C CA . TYR A 1 91 ? -6.338 2.455 13.797 1.00 87.00 91 TYR A CA 1
ATOM 760 C C . TYR A 1 91 ? -6.770 1.054 13.305 1.00 87.00 91 TYR A C 1
ATOM 762 O O . TYR A 1 91 ? -6.523 0.678 12.148 1.00 87.00 91 TYR A O 1
ATOM 770 N N . PRO A 1 92 ? -7.428 0.234 14.148 1.00 88.81 92 PRO A N 1
ATOM 771 C CA . PRO A 1 92 ? -7.856 -1.113 13.766 1.00 88.81 92 PRO A CA 1
ATOM 772 C C . PRO A 1 92 ? -8.875 -1.125 12.613 1.00 88.81 92 PRO A C 1
ATOM 774 O O . PRO A 1 92 ? -8.978 -2.114 11.883 1.00 88.81 92 PRO A O 1
ATOM 777 N N . GLU A 1 93 ? -9.629 -0.041 12.423 1.00 90.00 93 GLU A N 1
ATOM 778 C CA . GLU A 1 93 ? -10.581 0.128 11.329 1.00 90.00 93 GLU A CA 1
ATOM 779 C C . GLU A 1 93 ? -9.911 0.176 9.956 1.00 90.00 93 GLU A C 1
ATOM 781 O O . GLU A 1 93 ? -10.492 -0.327 8.994 1.00 90.00 93 GLU A O 1
ATOM 786 N N . TYR A 1 94 ? -8.689 0.708 9.853 1.00 90.06 94 TYR A N 1
ATOM 787 C CA . TYR A 1 94 ? -7.975 0.765 8.579 1.00 90.06 94 TYR A CA 1
ATOM 788 C C . TYR A 1 94 ? -7.574 -0.629 8.122 1.00 90.06 94 TYR A C 1
ATOM 790 O O . TYR A 1 94 ? -7.818 -1.008 6.977 1.00 90.06 94 TYR A O 1
ATOM 798 N N . VAL A 1 95 ? -7.069 -1.441 9.051 1.00 88.62 95 VAL A N 1
ATOM 799 C CA . VAL A 1 95 ? -6.797 -2.856 8.795 1.00 88.62 95 VAL A CA 1
ATOM 800 C C . VAL A 1 95 ? -8.071 -3.574 8.369 1.00 88.62 95 VAL A C 1
ATOM 802 O O . VAL A 1 95 ? -8.079 -4.229 7.332 1.00 88.62 95 VAL A O 1
ATOM 805 N N . ALA A 1 96 ? -9.168 -3.421 9.114 1.00 89.38 96 ALA A N 1
ATOM 806 C CA . ALA A 1 96 ? -10.424 -4.091 8.786 1.00 89.38 96 ALA A CA 1
ATOM 807 C C . ALA A 1 96 ? -10.966 -3.699 7.396 1.00 89.38 96 ALA A C 1
ATOM 809 O O . ALA A 1 96 ? -11.484 -4.553 6.674 1.00 89.38 96 ALA A O 1
ATOM 810 N N . ALA A 1 97 ? -10.835 -2.427 7.012 1.00 89.81 97 ALA A N 1
ATOM 811 C CA . ALA A 1 97 ? -11.295 -1.920 5.725 1.00 89.81 97 ALA A CA 1
ATOM 812 C C . ALA A 1 97 ? -10.461 -2.456 4.549 1.00 89.81 97 ALA A C 1
ATOM 814 O O . ALA A 1 97 ? -11.038 -2.877 3.543 1.00 89.81 97 ALA A O 1
ATOM 815 N N . ILE A 1 98 ? -9.130 -2.510 4.683 1.00 87.62 98 ILE A N 1
ATOM 816 C CA . ILE A 1 98 ? -8.250 -3.124 3.673 1.00 87.62 98 ILE A CA 1
ATOM 817 C C . ILE A 1 98 ? -8.510 -4.629 3.579 1.00 87.62 98 ILE A C 1
ATOM 819 O O . ILE A 1 98 ? -8.686 -5.168 2.488 1.00 87.62 98 ILE A O 1
ATOM 823 N N . GLU A 1 99 ? -8.625 -5.318 4.716 1.00 84.75 99 GLU A N 1
ATOM 824 C CA . GLU A 1 99 ? -8.859 -6.764 4.754 1.00 84.75 99 GLU A CA 1
ATOM 825 C C . GLU A 1 99 ? -10.198 -7.195 4.132 1.00 84.75 99 GLU A C 1
ATOM 827 O O . GLU A 1 99 ? -10.344 -8.354 3.740 1.00 84.75 99 GLU A O 1
ATOM 832 N N . ALA A 1 100 ? -11.169 -6.286 4.016 1.00 87.12 100 ALA A N 1
ATOM 833 C CA . ALA A 1 100 ? -12.440 -6.551 3.351 1.00 87.12 100 ALA A CA 1
ATOM 834 C C . ALA A 1 100 ? -12.333 -6.603 1.810 1.00 87.12 100 ALA A C 1
ATOM 836 O O . ALA A 1 100 ? -13.287 -7.027 1.154 1.00 87.12 100 ALA A O 1
ATOM 837 N N . ARG A 1 101 ? -11.203 -6.185 1.218 1.00 83.94 101 ARG A N 1
ATOM 838 C CA . ARG A 1 101 ? -10.997 -6.065 -0.237 1.00 83.94 101 ARG A CA 1
ATOM 839 C C . ARG A 1 101 ? -10.127 -7.191 -0.802 1.00 83.94 101 ARG A C 1
ATOM 841 O O . ARG A 1 101 ? -8.940 -7.024 -1.061 1.00 83.94 101 ARG A O 1
ATOM 848 N N . SER A 1 102 ? -10.736 -8.349 -1.053 1.00 77.81 102 SER A N 1
ATOM 849 C CA . SER A 1 102 ? -10.055 -9.498 -1.679 1.00 77.81 102 SER A CA 1
ATOM 850 C C . SER A 1 102 ? -9.803 -9.343 -3.183 1.00 77.81 102 SER A C 1
ATOM 852 O O . SER A 1 102 ? -9.149 -10.184 -3.785 1.00 77.81 102 SER A O 1
ATOM 854 N N . ASP A 1 103 ? -10.406 -8.335 -3.807 1.00 74.69 103 ASP A N 1
ATOM 855 C CA . ASP A 1 103 ? -10.358 -8.063 -5.244 1.00 74.69 103 ASP A CA 1
ATOM 856 C C . ASP A 1 103 ? -9.138 -7.236 -5.673 1.00 74.69 103 ASP A C 1
ATOM 858 O O . ASP A 1 103 ? -8.898 -7.108 -6.867 1.00 74.69 103 ASP A O 1
ATOM 862 N N . ILE A 1 104 ? -8.398 -6.663 -4.717 1.00 69.62 104 ILE A N 1
ATOM 863 C CA . ILE A 1 104 ? -7.276 -5.744 -4.983 1.00 69.62 104 ILE A CA 1
ATOM 864 C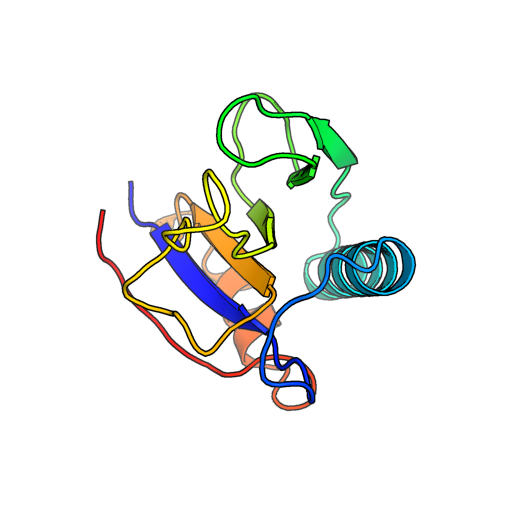 C . ILE A 1 104 ? -6.025 -6.106 -4.165 1.00 69.62 104 ILE A C 1
ATOM 866 O O . ILE A 1 104 ? -4.905 -5.907 -4.632 1.00 69.62 104 ILE A O 1
ATOM 870 N N . PHE A 1 105 ? -6.183 -6.670 -2.963 1.00 73.94 105 PHE A N 1
ATOM 871 C CA . PHE A 1 105 ? -5.067 -6.904 -2.044 1.00 73.94 105 PHE A CA 1
ATOM 872 C C . PHE A 1 105 ? -4.762 -8.392 -1.878 1.00 73.94 105 PHE A C 1
ATOM 874 O O . PHE A 1 105 ? -5.650 -9.198 -1.581 1.00 73.94 105 PHE A O 1
ATOM 881 N N . VAL A 1 106 ? -3.480 -8.748 -1.971 1.00 64.31 106 VAL A N 1
ATOM 882 C CA . VAL A 1 106 ? -2.983 -10.039 -1.495 1.00 64.31 106 VAL A CA 1
ATOM 883 C C . VAL A 1 106 ? -2.640 -9.880 -0.021 1.00 64.31 106 VAL A C 1
ATOM 885 O O . VAL A 1 106 ? -1.737 -9.145 0.378 1.00 64.31 106 VAL A O 1
ATOM 888 N N . LYS A 1 107 ? -3.408 -10.566 0.823 1.00 65.94 107 LYS A N 1
ATOM 889 C CA . LYS A 1 107 ? -3.301 -10.429 2.273 1.00 65.94 107 LYS A CA 1
ATOM 890 C C . LYS A 1 107 ? -2.047 -11.130 2.797 1.00 65.94 107 LYS A C 1
ATOM 892 O O . LYS A 1 107 ? -2.097 -12.296 3.188 1.00 65.94 107 LYS A O 1
ATOM 897 N N . LEU A 1 108 ? -0.947 -10.395 2.856 1.00 63.94 108 LEU A N 1
ATOM 898 C CA . LEU A 1 108 ? 0.155 -10.688 3.760 1.00 63.94 108 LEU A CA 1
ATOM 899 C C . LEU A 1 108 ? 0.020 -9.827 5.007 1.00 63.94 108 LEU A C 1
ATOM 901 O O . LEU A 1 108 ? -0.495 -8.721 4.945 1.00 63.94 108 LEU A O 1
ATOM 905 N N . ARG A 1 109 ? 0.436 -10.360 6.153 1.00 65.69 109 ARG A N 1
ATOM 906 C CA . ARG A 1 109 ? 0.614 -9.586 7.379 1.00 65.69 109 ARG A CA 1
ATOM 907 C C . ARG A 1 109 ? 1.964 -9.969 7.940 1.00 65.69 109 ARG A C 1
ATOM 909 O O . ARG A 1 109 ? 2.108 -11.057 8.492 1.00 65.69 109 ARG A O 1
ATOM 916 N N . THR A 1 110 ? 2.919 -9.062 7.829 1.00 68.44 110 THR A N 1
ATOM 917 C CA . THR A 1 110 ? 4.091 -9.073 8.696 1.00 68.44 110 THR A CA 1
ATOM 918 C C . THR A 1 110 ? 3.904 -7.999 9.759 1.00 68.44 110 THR A C 1
ATOM 920 O O . THR A 1 110 ? 3.364 -6.930 9.480 1.00 68.44 110 THR A O 1
ATOM 923 N N . THR A 1 111 ? 4.248 -8.330 11.000 1.00 63.16 111 THR A N 1
ATOM 924 C CA . THR A 1 111 ? 4.313 -7.373 12.114 1.00 63.16 111 THR A CA 1
ATOM 925 C C . THR A 1 111 ? 5.758 -6.993 12.432 1.00 63.16 111 THR A C 1
ATOM 927 O O . THR A 1 111 ? 6.024 -6.526 13.538 1.00 63.16 111 THR A O 1
ATOM 930 N N . GLU A 1 112 ? 6.697 -7.260 11.522 1.00 51.12 112 GLU A N 1
ATOM 931 C CA . GLU A 1 112 ? 8.112 -6.975 11.746 1.00 51.12 112 GLU A CA 1
ATOM 932 C C . GLU A 1 112 ? 8.450 -5.496 11.505 1.00 51.12 112 GLU A C 1
ATOM 934 O O . GLU A 1 112 ? 7.879 -4.829 10.638 1.00 51.12 112 GLU A O 1
ATOM 939 N N . VAL A 1 113 ? 9.352 -5.004 12.359 1.00 48.56 113 VAL A N 1
ATOM 940 C CA . VAL A 1 113 ? 10.064 -3.723 12.286 1.00 48.56 113 VAL A CA 1
ATOM 941 C C . VAL A 1 113 ? 11.542 -4.057 12.211 1.00 48.56 113 VAL A C 1
ATOM 943 O O . VAL A 1 113 ? 11.963 -4.895 13.046 1.00 48.56 113 VAL A O 1
#

Radius of gyration: 13.09 Å; Cα contacts (8 Å, |Δi|>4): 201; chains: 1; bounding box: 33×25×31 Å

Foldseek 3Di:
DFKWKWFWDDVDQAQDDDPVVQVVVQVVLCVLVVAHWDWDADPLFGIKTARDPVPRQKIKGFQDDDVVPATSDNVPSRGGMMIMGPPCVVPVVSVVSVVVCPPTIDDDTDRDD

Sequence (113 aa):
MIRILFGIQNEEKDAIWDEVEMYNLSETINKILNINLECNDSITYGDYFADSPDKEIIYLHINELINDEELLEQDFPEYAYLLYINEVEEYPEYVAAIEARSDIFVKLRTTEV

Secondary structure (DSSP, 8-state):
---EEEEEP-SSSS----HHHHHHHHHHHHHHHT---EEEEETTTEEEEES-TTT-SEEEEE-PEETTTEESSTT-TT-SEEEEESSTTT-HHHHHHHHT-TTTEE-------